Protein AF-A0A920J1N7-F1 (afdb_monomer)

Sequence (130 aa):
MFRYERPQAGRFRQFHQFGIECIGDSSHDNDFEVIKLAWNILNNLEINNTELNINSLGDKEDREVYVSKLIDFFSKYINDLPKVDKLRLERAPLRLLDSKEKITINISEDAPKTLDFISKDSKNHHEKIY

Secondary structure (DSSP, 8-state):
-B-----BTTB-SB---------S---HHHHHHHHHHHHHHHHHTT--S---------SHHHHHHHHHHHHHHHHTTTTTS-HHHHHHHHH-GGGGTT---HHHHHHHTTSPPGGGSS-HHHHHHHHTT-

Mean predicted aligned error: 4.03 Å

Solvent-accessible surface area (backbone atoms only — not comparable to full-atom values): 8134 Å² total; per-residue (Å²): 89,77,45,100,67,81,84,48,92,97,50,62,54,63,48,87,79,86,85,86,82,86,84,92,67,92,52,45,66,54,57,38,49,56,53,49,49,55,51,49,52,38,54,78,69,68,54,80,93,70,83,91,85,84,87,62,64,46,55,73,69,23,36,52,52,38,51,52,51,48,44,63,56,50,58,78,43,50,88,76,44,52,74,71,48,51,54,24,57,78,75,41,51,74,57,45,77,69,43,85,49,67,68,49,44,63,58,45,76,78,48,85,60,55,77,81,46,35,48,72,66,43,45,56,43,56,56,64,58,103

Radius of gyration: 17.98 Å; Cα contacts (8 Å, |Δi|>4): 99; chains: 1; bounding box: 37×41×40 Å

Foldseek 3Di:
DADPDDDDPPDDRDDDDDADDDPDDPALVVVLVRVVVVVVVCVVVVVPPDDDDDDDLADPVLVVQLLVQLLVQCVVVLVVDDPVQVVCSVPPSVCLCVDPDPSSVVSNVPGDGSLVRHDPVSNVSRVVSD

Structure (mmCIF, N/CA/C/O backbone):
data_AF-A0A920J1N7-F1
#
_entry.id   AF-A0A920J1N7-F1
#
loop_
_atom_site.group_PDB
_atom_site.id
_atom_site.type_symbol
_atom_site.label_atom_id
_atom_site.label_alt_id
_atom_site.label_comp_id
_atom_site.label_asym_id
_atom_site.label_entity_id
_atom_site.label_seq_id
_atom_site.pdbx_PDB_ins_code
_atom_site.Cartn_x
_atom_site.Cartn_y
_atom_site.Cartn_z
_atom_site.occupancy
_atom_site.B_iso_or_equiv
_atom_site.auth_seq_id
_atom_site.auth_comp_id
_atom_site.auth_asym_id
_atom_site.auth_atom_id
_atom_site.pdbx_PDB_model_num
ATOM 1 N N . MET A 1 1 ? 14.278 -17.069 1.476 1.00 91.12 1 MET A N 1
ATOM 2 C CA . MET A 1 1 ? 13.578 -16.301 2.527 1.00 91.12 1 MET A CA 1
ATOM 3 C C . MET A 1 1 ? 12.960 -17.253 3.538 1.00 91.12 1 MET A C 1
ATOM 5 O O . MET A 1 1 ? 12.436 -18.288 3.139 1.00 91.12 1 MET A O 1
ATOM 9 N N . PHE A 1 2 ? 13.023 -16.911 4.827 1.00 94.38 2 PHE A N 1
ATOM 10 C CA . PHE A 1 2 ? 12.431 -17.693 5.917 1.00 94.38 2 PHE A CA 1
ATOM 11 C C . PHE A 1 2 ? 11.423 -16.831 6.682 1.00 94.38 2 PHE A C 1
ATOM 13 O O . PHE A 1 2 ? 11.731 -15.691 7.025 1.00 94.38 2 PHE A O 1
ATOM 20 N N . ARG A 1 3 ? 10.216 -17.348 6.935 1.00 92.81 3 ARG A N 1
ATOM 21 C CA . ARG A 1 3 ? 9.159 -16.649 7.687 1.00 92.81 3 ARG A CA 1
ATOM 22 C C . ARG A 1 3 ? 8.500 -17.602 8.683 1.00 92.81 3 ARG A C 1
ATOM 24 O O . ARG A 1 3 ? 8.014 -18.666 8.303 1.00 92.81 3 ARG A O 1
ATOM 31 N N . TYR A 1 4 ? 8.451 -17.214 9.957 1.00 91.31 4 TYR A N 1
ATOM 32 C CA . TYR A 1 4 ? 7.754 -17.977 10.996 1.00 91.31 4 TYR A CA 1
ATOM 33 C C . TYR A 1 4 ? 6.268 -17.589 11.044 1.00 91.31 4 TYR A C 1
ATOM 35 O O . TYR A 1 4 ? 5.823 -16.836 11.906 1.00 91.31 4 TYR A O 1
ATOM 43 N N . GLU A 1 5 ? 5.500 -18.077 10.070 1.00 84.88 5 GLU A N 1
ATOM 44 C CA . GLU A 1 5 ? 4.061 -17.816 9.944 1.00 84.88 5 GLU A CA 1
ATOM 45 C C . GLU A 1 5 ? 3.228 -19.093 10.163 1.00 84.88 5 GLU A C 1
ATOM 47 O O . GLU A 1 5 ? 3.739 -20.221 10.126 1.00 84.88 5 GLU A O 1
ATOM 52 N N . ARG A 1 6 ? 1.922 -18.918 10.416 1.00 82.69 6 ARG A N 1
ATOM 53 C CA . ARG A 1 6 ? 0.973 -20.040 10.488 1.00 82.69 6 ARG A CA 1
ATOM 54 C C . ARG A 1 6 ? 0.899 -20.738 9.118 1.00 82.69 6 ARG A C 1
ATOM 56 O O . ARG A 1 6 ? 0.775 -20.032 8.116 1.00 82.69 6 ARG A O 1
ATOM 63 N N . PRO A 1 7 ? 0.943 -22.083 9.055 1.00 80.94 7 PRO A N 1
ATOM 64 C CA . PRO A 1 7 ? 0.795 -22.805 7.795 1.00 80.94 7 PRO A CA 1
ATOM 65 C C . PRO A 1 7 ? -0.557 -22.505 7.138 1.00 80.94 7 PRO A C 1
ATOM 67 O O . PRO A 1 7 ? -1.599 -22.609 7.780 1.00 80.94 7 PRO A O 1
ATOM 70 N N . GLN A 1 8 ? -0.531 -22.138 5.861 1.00 84.38 8 GLN A N 1
ATOM 71 C CA . GLN A 1 8 ? -1.707 -21.988 5.000 1.00 84.38 8 GLN A CA 1
ATOM 72 C C . GLN A 1 8 ? -1.285 -22.291 3.554 1.00 84.38 8 GLN A C 1
ATOM 74 O O . GLN A 1 8 ? -0.096 -22.218 3.235 1.00 84.38 8 GLN A O 1
ATOM 79 N N . ALA A 1 9 ? -2.234 -22.625 2.677 1.00 88.31 9 ALA A N 1
ATOM 80 C CA . ALA A 1 9 ? -1.939 -22.856 1.262 1.00 88.31 9 ALA A CA 1
ATOM 81 C C . ALA A 1 9 ? -1.192 -21.650 0.656 1.00 88.31 9 ALA A C 1
ATOM 83 O O . ALA A 1 9 ? -1.535 -20.498 0.928 1.00 88.31 9 ALA A O 1
ATOM 84 N N . GLY A 1 10 ? -0.123 -21.920 -0.098 1.00 86.06 10 GLY A N 1
ATOM 85 C CA . GLY A 1 10 ? 0.732 -20.888 -0.697 1.00 86.06 10 GLY A CA 1
ATOM 86 C C . GLY A 1 10 ? 1.674 -20.156 0.270 1.00 86.06 10 GLY A C 1
ATOM 87 O O . GLY A 1 10 ? 2.459 -19.324 -0.178 1.00 86.06 10 GLY A O 1
ATOM 88 N N . ARG A 1 11 ? 1.658 -20.455 1.580 1.00 89.69 11 ARG A N 1
ATOM 89 C CA . ARG A 1 11 ? 2.622 -19.904 2.549 1.00 89.69 11 ARG A CA 1
ATOM 90 C C . ARG A 1 11 ? 3.578 -20.959 3.078 1.00 89.69 11 ARG A C 1
ATOM 92 O O . ARG A 1 11 ? 3.231 -21.759 3.948 1.00 89.69 11 ARG A O 1
ATOM 99 N N . PHE A 1 12 ? 4.822 -20.873 2.630 1.00 90.38 12 PHE A N 1
ATOM 100 C CA . PHE A 1 12 ? 5.902 -21.724 3.107 1.00 90.38 12 PHE A CA 1
ATOM 101 C C . PHE A 1 12 ? 6.738 -21.018 4.179 1.00 90.38 12 PHE A C 1
ATOM 103 O O . PHE A 1 12 ? 6.981 -19.814 4.108 1.00 90.38 12 PHE A O 1
ATOM 110 N N . ARG A 1 13 ? 7.238 -21.786 5.155 1.00 93.88 13 ARG A N 1
ATOM 111 C CA . ARG A 1 13 ? 8.213 -21.284 6.143 1.00 93.88 13 ARG A CA 1
ATOM 112 C C . ARG A 1 13 ? 9.579 -20.992 5.522 1.00 93.88 13 ARG A C 1
ATOM 114 O O . ARG A 1 13 ? 10.317 -20.168 6.051 1.00 93.88 13 ARG A O 1
ATOM 121 N N . GLN A 1 14 ? 9.879 -21.635 4.396 1.00 94.50 14 GLN A N 1
ATOM 122 C CA . GLN A 1 14 ? 11.024 -21.374 3.534 1.00 94.50 14 GLN A CA 1
ATOM 123 C C . GLN A 1 14 ? 10.531 -21.272 2.091 1.00 94.50 14 GLN A C 1
ATOM 125 O O . GLN A 1 14 ? 9.846 -22.169 1.611 1.00 94.50 14 GLN A O 1
ATOM 130 N N . PHE A 1 15 ? 10.879 -20.190 1.405 1.00 94.25 15 PHE A N 1
ATOM 131 C CA . PHE A 1 15 ? 10.553 -19.970 -0.005 1.00 94.25 15 PHE A CA 1
ATOM 132 C C . PHE A 1 15 ? 11.654 -19.154 -0.682 1.00 94.25 15 PHE A C 1
ATOM 134 O O . PHE A 1 15 ? 12.497 -18.541 -0.016 1.00 94.25 15 PHE A O 1
ATOM 141 N N . HIS A 1 16 ? 11.644 -19.131 -2.009 1.00 95.56 16 HIS A N 1
ATOM 142 C CA . HIS A 1 16 ? 12.573 -18.348 -2.813 1.00 95.56 16 HIS A CA 1
ATOM 143 C C . HIS A 1 16 ? 11.873 -17.084 -3.297 1.00 95.56 16 HIS A C 1
ATOM 145 O O . HIS A 1 16 ? 10.714 -17.126 -3.699 1.00 95.56 16 HIS A O 1
ATOM 151 N N . GLN A 1 17 ? 12.574 -15.961 -3.207 1.00 94.75 17 GLN A N 1
ATOM 152 C CA . GLN A 1 17 ? 12.113 -14.685 -3.724 1.00 94.75 17 GLN A CA 1
ATOM 153 C C . GLN A 1 17 ? 13.232 -14.115 -4.582 1.00 94.75 17 GLN A C 1
ATOM 155 O O . GLN A 1 17 ? 14.399 -14.175 -4.194 1.00 94.75 17 GLN A O 1
ATOM 160 N N . PHE A 1 18 ? 12.846 -13.588 -5.732 1.00 94.25 18 PHE A N 1
ATOM 161 C CA . PHE A 1 18 ? 13.673 -12.756 -6.586 1.00 94.25 18 PHE A CA 1
ATOM 162 C C . PHE A 1 18 ? 13.160 -11.318 -6.467 1.00 94.25 18 PHE A C 1
ATOM 164 O O . PHE A 1 18 ? 11.958 -11.109 -6.290 1.00 94.25 18 PHE A O 1
ATOM 171 N N . GLY A 1 19 ? 14.062 -10.345 -6.510 1.00 94.88 19 GLY A N 1
ATOM 172 C CA . GLY A 1 19 ? 13.730 -8.932 -6.382 1.00 94.88 19 GLY A CA 1
ATOM 173 C C .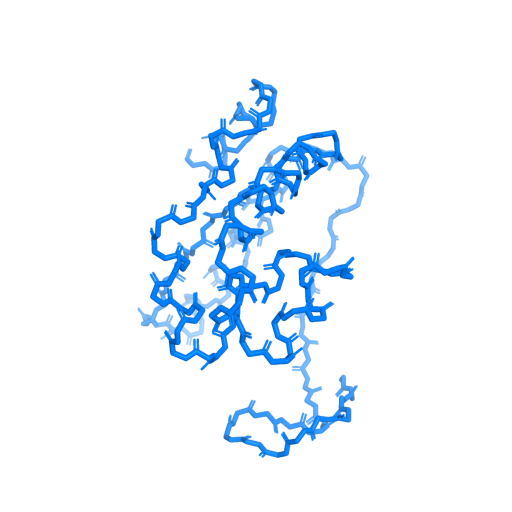 GLY A 1 19 ? 14.819 -8.069 -6.999 1.00 94.88 19 GLY A C 1
ATOM 174 O O . GLY A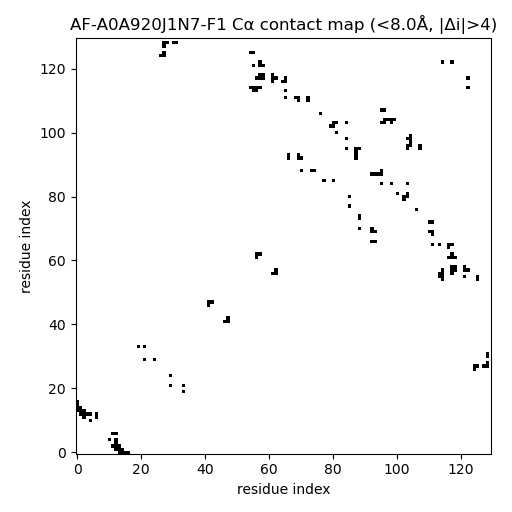 1 19 ? 15.956 -8.518 -7.154 1.00 94.88 19 GLY A O 1
ATOM 175 N N . ILE A 1 20 ? 14.440 -6.847 -7.351 1.00 95.00 20 ILE A N 1
ATOM 176 C CA . ILE A 1 20 ? 15.332 -5.805 -7.850 1.00 95.00 20 ILE A CA 1
ATOM 177 C C . ILE A 1 20 ? 15.167 -4.565 -6.977 1.00 95.00 20 ILE A C 1
ATOM 179 O O . ILE A 1 20 ? 14.099 -4.352 -6.411 1.00 95.00 20 ILE A O 1
ATOM 183 N N . GLU A 1 21 ? 16.219 -3.763 -6.883 1.00 95.56 21 GLU A N 1
ATOM 184 C CA . GLU A 1 21 ? 16.225 -2.500 -6.148 1.00 95.56 21 GLU A CA 1
ATOM 185 C C . GLU A 1 21 ? 16.833 -1.435 -7.065 1.00 95.56 21 GLU A C 1
ATOM 187 O O . GLU A 1 21 ? 17.937 -1.630 -7.581 1.00 95.56 21 GLU A O 1
ATOM 192 N N . CYS A 1 22 ? 16.123 -0.325 -7.270 1.00 94.81 22 CYS A N 1
ATOM 193 C CA . CYS A 1 22 ? 16.655 0.864 -7.931 1.00 94.81 22 CYS A CA 1
ATOM 194 C C . CYS A 1 22 ? 16.913 1.924 -6.855 1.00 94.81 22 CYS A C 1
ATOM 196 O O . CYS A 1 22 ? 15.987 2.364 -6.179 1.00 94.81 22 CYS A O 1
ATOM 198 N N . ILE A 1 23 ? 18.181 2.281 -6.635 1.00 95.19 23 ILE A N 1
ATOM 199 C CA . ILE A 1 23 ? 18.601 3.159 -5.535 1.00 95.19 23 ILE A CA 1
ATOM 200 C C . ILE A 1 23 ? 19.338 4.366 -6.112 1.00 95.19 23 ILE A C 1
ATOM 202 O O . ILE A 1 23 ? 20.313 4.201 -6.842 1.00 95.19 23 ILE A O 1
ATOM 206 N N . GLY A 1 24 ? 18.928 5.570 -5.707 1.00 92.81 24 GLY A N 1
ATOM 207 C CA . GLY A 1 24 ? 19.671 6.814 -5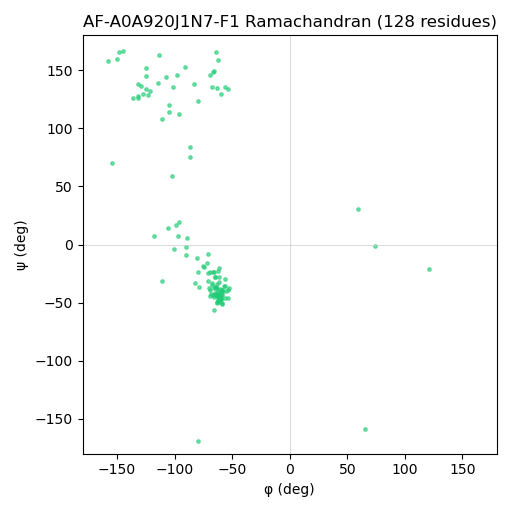.941 1.00 92.81 24 GLY A CA 1
ATOM 208 C C . GLY A 1 24 ? 18.922 7.879 -6.738 1.00 92.81 24 GLY A C 1
ATOM 209 O O . GLY A 1 24 ? 19.258 9.052 -6.603 1.00 92.81 24 GLY A O 1
ATOM 210 N N . ASP A 1 25 ? 17.895 7.506 -7.499 1.00 91.62 25 ASP A N 1
ATOM 211 C CA . ASP A 1 25 ? 17.056 8.439 -8.254 1.00 91.62 25 ASP A CA 1
ATOM 212 C C . ASP A 1 25 ? 15.573 8.207 -7.935 1.00 91.62 25 ASP A C 1
ATOM 214 O O . ASP A 1 25 ? 15.083 7.079 -7.968 1.00 91.62 25 ASP A O 1
ATOM 218 N N . SER A 1 26 ? 14.875 9.291 -7.601 1.00 90.94 26 SER A N 1
ATOM 219 C CA . SER A 1 26 ? 13.467 9.309 -7.201 1.00 90.94 26 SER A CA 1
ATOM 220 C C . SER A 1 26 ? 12.525 9.641 -8.361 1.00 90.94 26 SER A C 1
ATOM 222 O O . SER A 1 26 ? 11.419 10.121 -8.124 1.00 90.94 26 SER A O 1
ATOM 224 N N . SER A 1 27 ? 12.969 9.490 -9.610 1.00 93.88 27 SER A N 1
ATOM 225 C CA . SER A 1 27 ? 12.135 9.713 -10.789 1.00 93.88 27 SER A CA 1
ATOM 226 C C . SER A 1 27 ? 11.041 8.647 -10.931 1.00 93.88 27 SER A C 1
ATOM 228 O O . SER A 1 27 ? 11.244 7.471 -10.630 1.00 93.88 27 SER A O 1
ATOM 230 N N . HIS A 1 28 ? 9.879 9.054 -11.451 1.00 94.19 28 HIS A N 1
ATOM 231 C CA . HIS A 1 28 ? 8.780 8.135 -11.781 1.00 94.19 28 HIS A CA 1
ATOM 232 C C . HIS A 1 28 ? 9.176 7.109 -12.857 1.00 94.19 28 HIS A C 1
ATOM 234 O O . HIS A 1 28 ? 8.567 6.045 -12.952 1.00 94.19 28 HIS A O 1
ATOM 240 N N . ASP A 1 29 ? 10.196 7.415 -13.667 1.00 95.12 29 ASP A N 1
ATOM 241 C CA . ASP A 1 29 ? 10.706 6.524 -14.709 1.00 95.12 29 ASP A CA 1
ATOM 242 C C . ASP A 1 29 ? 11.292 5.241 -14.103 1.00 95.12 29 ASP A C 1
ATOM 244 O O . ASP A 1 29 ? 11.079 4.157 -14.646 1.00 95.12 29 ASP A O 1
ATOM 248 N N . ASN A 1 30 ? 11.941 5.340 -12.936 1.00 95.44 30 ASN A N 1
ATOM 249 C CA . ASN A 1 30 ? 12.454 4.175 -12.216 1.00 95.44 30 ASN A CA 1
ATOM 250 C C . ASN A 1 30 ? 11.324 3.294 -11.672 1.00 95.44 30 ASN A C 1
ATOM 252 O O . ASN A 1 30 ? 11.394 2.071 -11.794 1.00 95.44 30 ASN A O 1
ATOM 256 N N . ASP A 1 31 ? 10.266 3.891 -11.110 1.00 95.44 31 ASP A N 1
ATOM 257 C CA . ASP A 1 31 ? 9.086 3.137 -10.663 1.00 95.44 31 ASP A CA 1
ATOM 258 C C . ASP A 1 31 ? 8.451 2.382 -11.840 1.00 95.44 31 ASP A C 1
ATOM 260 O O . ASP A 1 31 ? 8.179 1.180 -11.752 1.00 95.44 31 ASP A O 1
ATOM 264 N N . PHE A 1 32 ? 8.277 3.070 -12.974 1.00 95.44 32 PHE A N 1
ATOM 265 C CA . PHE A 1 32 ? 7.757 2.476 -14.201 1.00 95.44 32 PHE A CA 1
ATOM 266 C C . PHE A 1 32 ? 8.647 1.339 -14.716 1.00 95.44 32 PHE A C 1
ATOM 268 O O . PHE A 1 32 ? 8.135 0.279 -15.079 1.00 95.44 32 PHE A O 1
ATOM 275 N N . GLU A 1 33 ? 9.971 1.509 -14.732 1.00 95.31 33 GLU A N 1
ATOM 276 C CA . GLU A 1 33 ? 10.904 0.476 -15.189 1.00 95.31 33 GLU A CA 1
ATOM 277 C C . GLU A 1 33 ? 10.846 -0.780 -14.311 1.00 95.31 33 GLU A C 1
ATOM 279 O O . GLU A 1 33 ? 10.763 -1.894 -14.837 1.00 95.31 33 GLU A O 1
ATOM 284 N N . VAL A 1 34 ? 10.814 -0.618 -12.984 1.00 96.38 34 VAL A N 1
ATOM 285 C CA . VAL A 1 34 ? 10.700 -1.732 -12.028 1.00 96.38 34 VAL A CA 1
ATOM 286 C C . VAL A 1 34 ? 9.396 -2.504 -12.250 1.00 96.38 34 VAL A C 1
ATOM 288 O O . VAL A 1 34 ? 9.407 -3.738 -12.347 1.00 96.38 34 VAL A O 1
ATOM 291 N N . ILE A 1 35 ? 8.274 -1.789 -12.383 1.00 96.06 35 ILE A N 1
ATOM 292 C CA . ILE A 1 35 ? 6.954 -2.377 -12.653 1.00 96.06 35 ILE A CA 1
ATOM 293 C C . ILE A 1 35 ? 6.959 -3.105 -14.002 1.00 96.06 35 ILE A C 1
ATOM 295 O O . ILE A 1 35 ? 6.533 -4.260 -14.095 1.00 96.06 35 ILE A O 1
ATOM 299 N N . LYS A 1 36 ? 7.484 -2.461 -15.049 1.00 95.56 36 LYS A N 1
ATOM 300 C CA . LYS A 1 36 ? 7.555 -3.015 -16.404 1.00 95.56 36 LYS A CA 1
ATOM 301 C C . LYS A 1 36 ? 8.436 -4.256 -16.467 1.00 95.56 36 LYS A C 1
ATOM 303 O O . LYS A 1 36 ? 8.089 -5.204 -17.170 1.00 95.56 36 LYS A O 1
ATOM 308 N N . LEU A 1 37 ? 9.547 -4.292 -15.733 1.00 96.62 37 LEU A N 1
ATOM 309 C CA . LEU A 1 37 ? 10.390 -5.480 -15.650 1.00 96.62 37 LEU A CA 1
ATOM 310 C C . LEU A 1 37 ? 9.621 -6.651 -15.033 1.00 96.62 37 LEU A C 1
ATOM 312 O O . LEU A 1 37 ? 9.620 -7.741 -15.605 1.00 96.62 37 LEU A O 1
ATOM 316 N N . ALA A 1 38 ? 8.938 -6.429 -13.905 1.00 95.62 38 ALA A N 1
ATOM 317 C CA . ALA A 1 38 ? 8.124 -7.459 -13.266 1.00 95.62 38 ALA A CA 1
ATOM 318 C C . ALA A 1 38 ? 7.015 -7.967 -14.206 1.00 95.62 38 ALA A C 1
ATOM 320 O O . ALA A 1 38 ? 6.852 -9.178 -14.364 1.00 95.62 38 ALA A O 1
ATOM 321 N N . TRP A 1 39 ? 6.317 -7.055 -14.889 1.00 95.62 39 TRP A N 1
ATOM 322 C CA . TRP A 1 39 ? 5.289 -7.387 -15.880 1.00 95.62 39 TRP A CA 1
ATOM 323 C C . TRP A 1 39 ? 5.846 -8.225 -17.038 1.00 95.62 39 TRP A C 1
ATOM 325 O O . TRP A 1 39 ? 5.293 -9.266 -17.388 1.00 95.62 39 TRP A O 1
ATOM 335 N N . ASN A 1 40 ? 6.992 -7.825 -17.595 1.00 95.81 40 ASN A N 1
ATOM 336 C CA . ASN A 1 40 ? 7.646 -8.549 -18.683 1.00 95.81 40 ASN A CA 1
ATOM 337 C C . ASN A 1 40 ? 8.109 -9.946 -18.263 1.00 95.81 40 ASN A C 1
ATOM 339 O O . ASN A 1 40 ? 8.004 -10.877 -19.055 1.00 95.81 40 ASN A O 1
ATOM 343 N N . ILE A 1 41 ? 8.597 -10.118 -17.031 1.00 96.19 41 ILE A N 1
ATOM 344 C CA . ILE A 1 41 ? 8.958 -11.441 -16.507 1.00 96.19 41 ILE A CA 1
ATOM 345 C C . ILE A 1 41 ? 7.726 -12.353 -16.473 1.00 96.19 41 ILE A C 1
ATOM 347 O O . ILE A 1 41 ? 7.811 -13.488 -16.936 1.00 96.19 41 ILE A O 1
ATOM 351 N N . LEU A 1 42 ? 6.585 -11.868 -15.972 1.00 96.25 42 LEU A N 1
ATOM 352 C CA . LEU A 1 42 ? 5.347 -12.654 -15.927 1.00 96.25 42 LEU A CA 1
ATOM 353 C C . LEU A 1 42 ? 4.858 -13.030 -17.333 1.00 96.25 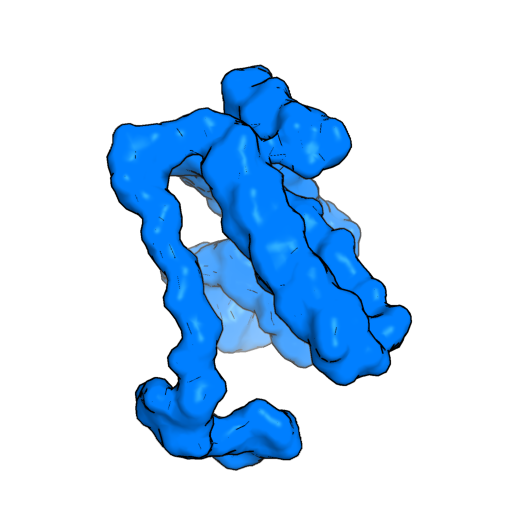42 LEU A C 1
ATOM 355 O O . LEU A 1 42 ? 4.521 -14.192 -17.560 1.00 96.25 42 LEU A O 1
ATOM 359 N N . ASN A 1 43 ? 4.900 -12.090 -18.281 1.00 94.88 43 ASN A N 1
ATOM 360 C CA . ASN A 1 43 ? 4.520 -12.343 -19.675 1.00 94.88 43 ASN A CA 1
ATOM 361 C C . ASN A 1 43 ? 5.452 -13.348 -20.361 1.00 94.88 43 ASN A C 1
ATOM 363 O O . ASN A 1 43 ? 4.983 -14.249 -21.048 1.00 94.88 43 ASN A O 1
ATOM 367 N N . ASN A 1 44 ? 6.766 -13.234 -20.149 1.00 96.88 44 ASN A N 1
ATOM 368 C CA . ASN A 1 44 ? 7.749 -14.162 -20.715 1.00 96.88 44 ASN A CA 1
ATOM 369 C C . ASN A 1 44 ? 7.623 -15.580 -20.135 1.00 96.88 44 ASN A C 1
ATOM 371 O O . ASN A 1 44 ? 8.047 -16.540 -20.771 1.00 96.88 44 ASN A O 1
ATOM 375 N N . LEU A 1 45 ? 7.057 -15.711 -18.933 1.00 97.12 45 LEU A N 1
ATOM 376 C CA . LEU A 1 45 ? 6.700 -16.990 -18.315 1.00 97.12 45 LEU A CA 1
ATOM 377 C C . LEU A 1 45 ? 5.278 -17.455 -18.684 1.00 97.12 45 LEU A C 1
ATOM 379 O O . LEU A 1 45 ? 4.810 -18.446 -18.128 1.00 97.12 45 LEU A O 1
ATOM 383 N N . GLU A 1 46 ? 4.596 -16.744 -19.588 1.00 97.38 46 GLU A N 1
ATOM 384 C CA . GLU A 1 46 ? 3.236 -17.029 -20.067 1.00 97.38 46 GLU A CA 1
ATOM 385 C C . GLU A 1 46 ? 2.167 -17.034 -18.953 1.00 97.38 46 GLU A C 1
ATOM 387 O O . GLU A 1 46 ? 1.145 -17.724 -19.024 1.00 97.38 46 GLU A O 1
ATOM 392 N N . ILE A 1 47 ? 2.375 -16.234 -17.901 1.00 96.38 47 ILE A N 1
ATOM 393 C CA . ILE A 1 47 ? 1.437 -16.093 -16.780 1.00 96.38 47 ILE A CA 1
ATOM 394 C C . ILE A 1 47 ? 0.397 -15.012 -17.118 1.00 96.38 47 ILE A C 1
ATOM 396 O O . ILE A 1 47 ? 0.505 -13.855 -16.717 1.00 96.38 47 ILE A O 1
ATOM 400 N N . ASN A 1 48 ? -0.644 -15.419 -17.845 1.00 88.38 48 ASN A N 1
ATOM 401 C CA . ASN A 1 48 ? -1.573 -14.495 -18.512 1.00 88.38 48 ASN A CA 1
ATOM 402 C C . ASN A 1 48 ? -2.792 -14.053 -17.676 1.00 88.38 48 ASN A C 1
ATOM 404 O O . ASN A 1 48 ? -3.535 -13.176 -18.103 1.00 88.38 48 ASN A O 1
ATOM 408 N N . ASN A 1 49 ? -3.034 -14.652 -16.505 1.00 93.62 49 ASN A N 1
ATOM 409 C CA . ASN A 1 49 ? -4.162 -14.294 -15.632 1.00 93.62 49 ASN A CA 1
ATOM 410 C C . ASN A 1 49 ? -3.691 -13.422 -14.461 1.00 93.62 49 ASN A C 1
ATOM 412 O O . ASN A 1 49 ? -3.770 -13.826 -13.298 1.00 93.62 49 ASN A O 1
ATOM 416 N N . THR A 1 50 ? -3.105 -12.273 -14.788 1.00 93.94 50 THR A N 1
ATOM 417 C CA . THR A 1 50 ? -2.507 -11.341 -13.828 1.00 93.94 50 THR A CA 1
ATOM 418 C C . THR A 1 50 ? -3.111 -9.951 -13.984 1.00 93.94 50 THR A C 1
ATOM 420 O O . THR A 1 50 ? -3.463 -9.524 -15.080 1.00 93.94 50 THR A O 1
ATOM 423 N N . GLU A 1 51 ? -3.246 -9.248 -12.863 1.00 95.44 51 GLU A N 1
ATOM 424 C CA . GLU A 1 51 ? -3.752 -7.879 -12.802 1.00 95.44 51 GLU A CA 1
ATOM 425 C C . GLU A 1 51 ? -2.725 -7.006 -12.079 1.00 95.44 51 GLU A C 1
ATOM 427 O O . GLU A 1 51 ? -2.199 -7.387 -11.028 1.00 95.44 51 GLU A O 1
ATOM 432 N N . LEU A 1 52 ? -2.436 -5.836 -12.650 1.00 93.69 52 LEU A N 1
ATOM 433 C CA . LEU A 1 52 ? -1.549 -4.844 -12.057 1.00 93.69 52 LEU A CA 1
ATOM 434 C C . LEU A 1 52 ? -2.379 -3.800 -11.307 1.00 93.69 52 LEU A C 1
ATOM 436 O O . LEU A 1 52 ? -3.083 -2.998 -11.913 1.00 93.69 52 LEU A O 1
ATOM 440 N N . ASN A 1 53 ? -2.250 -3.797 -9.983 1.00 94.38 53 ASN A N 1
ATOM 441 C CA . ASN A 1 53 ? -2.875 -2.815 -9.105 1.00 94.38 53 ASN A CA 1
ATOM 442 C C . ASN A 1 53 ? -1.812 -1.826 -8.611 1.00 94.38 53 ASN A C 1
ATOM 444 O O . ASN A 1 53 ? -0.849 -2.237 -7.961 1.00 94.38 53 ASN A O 1
ATOM 448 N N . ILE A 1 54 ? -1.987 -0.536 -8.904 1.00 94.12 54 ILE A N 1
ATOM 449 C CA . ILE A 1 54 ? -1.053 0.536 -8.526 1.00 94.12 54 ILE A CA 1
ATOM 450 C C . ILE A 1 54 ? -1.744 1.474 -7.532 1.00 94.12 54 ILE A C 1
ATOM 452 O O . ILE A 1 54 ? -2.917 1.805 -7.689 1.00 94.12 54 ILE A O 1
ATOM 456 N N . ASN A 1 55 ? -1.016 1.903 -6.503 1.00 94.56 55 ASN A N 1
ATOM 457 C CA . ASN A 1 55 ? -1.463 2.883 -5.515 1.00 94.56 55 ASN A CA 1
ATOM 458 C C . ASN A 1 55 ? -0.275 3.763 -5.087 1.00 94.56 55 ASN A C 1
ATOM 460 O O . ASN A 1 55 ? 0.876 3.412 -5.345 1.00 94.56 55 ASN A O 1
ATOM 464 N N . SER A 1 56 ? -0.543 4.874 -4.403 1.00 95.12 56 SER A N 1
ATOM 465 C CA . SER A 1 56 ? 0.477 5.737 -3.806 1.00 95.12 56 SER A CA 1
ATOM 466 C C . SER A 1 56 ? 0.124 6.075 -2.360 1.00 95.12 56 SER A C 1
ATOM 468 O O . SER A 1 56 ? -1.030 6.363 -2.047 1.00 95.12 56 SER A O 1
ATOM 470 N N . LEU A 1 57 ? 1.130 6.050 -1.479 1.00 95.12 57 LEU A N 1
ATOM 471 C CA . LEU A 1 57 ? 1.040 6.591 -0.117 1.00 95.12 57 LEU A CA 1
ATOM 472 C C . LEU A 1 57 ? 1.459 8.068 -0.038 1.00 95.12 57 LEU A C 1
ATOM 474 O O . LEU A 1 57 ? 1.383 8.643 1.045 1.00 95.12 57 LEU A O 1
ATOM 478 N N . GLY A 1 58 ? 1.883 8.654 -1.161 1.00 95.12 58 GLY A N 1
ATOM 479 C CA . GLY A 1 58 ? 2.539 9.955 -1.196 1.00 95.12 58 GLY A CA 1
ATOM 480 C C . GLY A 1 58 ? 3.898 9.938 -0.501 1.00 95.12 58 GLY A C 1
ATOM 481 O O . GLY A 1 58 ? 4.522 8.884 -0.329 1.00 95.12 58 GLY A O 1
ATOM 482 N N . ASP A 1 59 ? 4.347 11.123 -0.109 1.00 95.81 59 ASP A N 1
ATOM 483 C CA . ASP A 1 59 ? 5.529 11.301 0.722 1.00 95.81 59 ASP A CA 1
ATOM 484 C C . ASP A 1 59 ? 5.223 11.046 2.213 1.00 95.81 59 ASP A C 1
ATOM 486 O O . ASP A 1 59 ? 4.199 10.470 2.603 1.00 95.81 59 ASP A O 1
ATOM 490 N N . LYS A 1 60 ? 6.171 11.401 3.082 1.00 96.38 60 LYS A N 1
ATOM 491 C CA . LYS A 1 60 ? 6.036 11.165 4.517 1.00 96.38 60 LYS A CA 1
ATOM 492 C C . LYS A 1 60 ? 4.910 12.018 5.108 1.00 96.38 60 LYS A C 1
ATOM 494 O O . LYS A 1 60 ? 4.126 11.507 5.909 1.00 96.38 60 LYS A O 1
ATOM 499 N N . GLU A 1 61 ? 4.839 13.281 4.721 1.00 97.12 61 GLU A N 1
ATOM 500 C CA . GLU A 1 61 ? 3.865 14.258 5.187 1.00 97.12 61 GLU A CA 1
ATOM 501 C C . GLU A 1 61 ? 2.448 13.875 4.731 1.00 97.12 61 GLU A C 1
ATOM 503 O O . GLU A 1 61 ? 1.521 13.825 5.544 1.00 97.12 61 GLU A O 1
ATOM 508 N N . ASP A 1 62 ? 2.294 13.495 3.465 1.00 97.31 62 ASP A N 1
ATOM 509 C CA . ASP A 1 62 ? 1.057 12.973 2.886 1.00 97.31 62 ASP A CA 1
ATOM 510 C C . ASP A 1 62 ? 0.555 11.744 3.647 1.00 97.31 62 ASP A C 1
ATOM 512 O O . ASP A 1 62 ? -0.622 11.637 4.017 1.00 97.31 62 ASP A O 1
ATOM 516 N N . ARG A 1 63 ? 1.469 10.814 3.942 1.00 96.56 63 ARG A N 1
ATOM 517 C CA . ARG A 1 63 ? 1.152 9.611 4.706 1.00 96.56 63 ARG A CA 1
ATOM 518 C C . ARG A 1 63 ? 0.679 9.946 6.117 1.00 96.56 63 ARG A C 1
ATOM 520 O O . ARG A 1 63 ? -0.245 9.295 6.604 1.00 96.56 63 ARG A O 1
ATOM 527 N N . GLU A 1 64 ? 1.292 10.917 6.789 1.00 96.75 64 GLU A N 1
ATOM 528 C CA . GLU A 1 64 ? 0.873 11.359 8.126 1.00 96.75 64 GLU A CA 1
ATOM 529 C C . GLU A 1 64 ? -0.540 11.957 8.098 1.00 96.75 64 GLU A C 1
ATOM 531 O O . GLU A 1 64 ? -1.386 11.580 8.920 1.00 96.75 64 GLU A O 1
ATOM 536 N N . VAL A 1 65 ? -0.835 12.801 7.103 1.00 97.25 65 VAL A N 1
ATOM 537 C CA . VAL A 1 65 ? -2.181 13.350 6.879 1.00 97.25 65 VAL A CA 1
ATOM 538 C C . VAL A 1 65 ? -3.185 12.223 6.655 1.00 97.25 65 VAL A C 1
ATOM 540 O O . VAL A 1 65 ? -4.217 12.170 7.330 1.00 97.25 65 VAL A O 1
ATOM 543 N N . TYR A 1 66 ? -2.881 11.288 5.755 1.00 97.69 66 TYR A N 1
ATOM 544 C CA . TYR A 1 66 ? -3.775 10.178 5.445 1.00 97.69 66 TYR A CA 1
ATOM 545 C C . TYR A 1 66 ? -4.031 9.274 6.657 1.00 97.69 66 TYR A C 1
ATOM 547 O O . TYR A 1 66 ? -5.175 8.915 6.945 1.00 97.69 66 TYR A O 1
ATOM 555 N N . VAL A 1 67 ? -2.983 8.945 7.416 1.00 97.38 67 VAL A N 1
ATOM 556 C CA . VAL A 1 67 ? -3.102 8.144 8.638 1.00 97.38 67 VAL A CA 1
ATOM 557 C C . VAL A 1 67 ? -3.986 8.844 9.668 1.00 97.38 67 VAL A C 1
ATOM 559 O O . VAL A 1 67 ? -4.842 8.184 10.256 1.00 97.38 67 VAL A O 1
ATOM 562 N N . SER A 1 68 ? -3.853 10.162 9.848 1.00 97.62 68 SER A N 1
ATOM 563 C CA . SER A 1 68 ? -4.753 10.921 10.725 1.00 97.62 68 SER A CA 1
ATOM 564 C C . SER A 1 68 ? -6.211 10.795 10.280 1.00 97.62 68 SER A C 1
ATOM 566 O O . SER A 1 68 ? -7.083 10.562 11.114 1.00 97.62 68 SER A O 1
ATOM 568 N N . LYS A 1 69 ? -6.491 10.883 8.973 1.00 97.75 69 LYS A N 1
ATOM 569 C CA . LYS A 1 69 ? -7.857 10.734 8.442 1.00 97.75 69 LYS A CA 1
ATOM 570 C C . LYS A 1 69 ? -8.419 9.333 8.629 1.00 97.75 69 LYS A C 1
ATOM 572 O O . LYS A 1 69 ? -9.600 9.195 8.945 1.00 97.75 69 LYS A O 1
ATOM 577 N N . LEU A 1 70 ? -7.589 8.302 8.487 1.00 97.19 70 LEU A N 1
ATOM 578 C CA . LEU A 1 70 ? -7.987 6.932 8.802 1.00 97.19 70 LEU A CA 1
ATOM 579 C C . LEU A 1 70 ? -8.296 6.761 10.289 1.00 97.19 70 LEU A C 1
ATOM 581 O O . LEU A 1 70 ? -9.300 6.137 10.625 1.00 97.19 70 LEU A O 1
ATOM 585 N N . ILE A 1 71 ? -7.472 7.326 11.175 1.00 98.06 71 ILE A N 1
ATOM 586 C CA . ILE A 1 71 ? -7.726 7.272 12.618 1.00 98.06 71 ILE A CA 1
ATOM 587 C C . ILE A 1 71 ? -9.059 7.949 12.941 1.00 98.06 71 ILE A C 1
ATOM 589 O O . ILE A 1 71 ? -9.897 7.337 13.605 1.00 98.06 71 ILE A O 1
ATOM 593 N N . ASP A 1 72 ? -9.292 9.159 12.431 1.00 98.12 72 ASP A N 1
ATOM 594 C CA . ASP A 1 72 ? -10.544 9.899 12.635 1.00 98.12 72 ASP A CA 1
ATOM 595 C C . ASP A 1 72 ? -11.762 9.114 12.125 1.00 98.12 72 ASP A C 1
ATOM 597 O O . ASP A 1 72 ? -12.821 9.107 12.758 1.00 98.12 72 ASP A O 1
ATOM 601 N N . PHE A 1 73 ? -11.622 8.438 10.982 1.00 98.31 73 PHE A N 1
ATOM 602 C CA . PHE A 1 73 ? -12.671 7.610 10.397 1.00 98.31 73 PHE A CA 1
ATOM 603 C C . PHE A 1 73 ? -12.993 6.393 11.276 1.00 98.31 73 PHE A C 1
ATOM 605 O O . PHE A 1 73 ? -14.130 6.244 11.726 1.00 98.31 73 PHE A O 1
ATOM 612 N N . PHE A 1 74 ? -11.998 5.559 11.586 1.00 98.06 74 PHE A N 1
ATOM 613 C CA . PHE A 1 74 ? -12.199 4.320 12.344 1.00 98.06 74 PHE A CA 1
ATOM 614 C C . PHE A 1 74 ? -12.529 4.552 13.822 1.00 98.06 74 PHE A C 1
ATOM 616 O O . PHE A 1 74 ? -13.200 3.719 14.433 1.00 98.06 74 PHE A O 1
ATOM 623 N N . SER A 1 75 ? -12.133 5.692 14.396 1.00 97.56 75 SER A N 1
ATOM 624 C CA . SER A 1 75 ? -12.477 6.049 15.780 1.00 97.56 75 SER A CA 1
ATOM 625 C C . SER A 1 75 ? -13.989 6.167 15.998 1.00 97.56 75 SER A C 1
ATOM 627 O O . SER A 1 75 ? -14.470 5.877 17.091 1.00 97.56 75 SER A O 1
ATOM 629 N N . LYS A 1 76 ? -14.761 6.507 14.956 1.00 97.69 76 LYS A N 1
ATOM 630 C CA . LYS A 1 76 ? -16.236 6.542 15.007 1.00 97.69 76 LYS A CA 1
ATOM 631 C C . LYS A 1 76 ? -16.850 5.157 15.225 1.00 97.69 76 LYS A C 1
ATOM 633 O O . LYS A 1 76 ? -17.914 5.054 15.823 1.00 97.69 76 LYS A O 1
ATOM 638 N N . TYR A 1 77 ? -16.153 4.111 14.786 1.00 97.12 77 TYR A N 1
ATOM 639 C CA . TYR A 1 77 ? -16.579 2.713 14.856 1.00 97.12 77 TYR A CA 1
ATOM 640 C C . TYR A 1 77 ? -15.822 1.928 15.930 1.00 97.12 77 TYR A C 1
ATOM 642 O O . TYR A 1 77 ? -15.850 0.699 15.943 1.00 97.12 77 TYR A O 1
ATOM 650 N N . ILE A 1 78 ? -15.123 2.613 16.846 1.00 96.25 78 ILE A N 1
ATOM 651 C CA . ILE A 1 78 ? -14.232 1.964 17.814 1.00 96.25 78 ILE A CA 1
ATOM 652 C C . ILE A 1 78 ? -14.929 0.846 18.587 1.00 96.25 78 ILE A C 1
ATOM 654 O O . ILE A 1 78 ? -14.321 -0.187 18.836 1.00 96.25 78 ILE A O 1
ATOM 658 N N . ASN A 1 79 ? -16.204 1.004 18.941 1.00 97.00 79 ASN A N 1
ATOM 659 C CA . ASN A 1 79 ? -16.932 0.000 19.712 1.00 97.00 79 ASN A CA 1
ATOM 660 C C . ASN A 1 79 ? -17.232 -1.266 18.900 1.00 97.00 79 ASN A C 1
ATOM 662 O O . ASN A 1 79 ? -17.176 -2.358 19.469 1.00 97.00 79 ASN A O 1
ATOM 666 N N . ASP A 1 80 ? -17.428 -1.120 17.591 1.00 96.31 80 ASP A N 1
ATOM 667 C CA . ASP A 1 80 ? -17.733 -2.197 16.646 1.00 96.31 80 ASP A CA 1
ATOM 668 C C . ASP A 1 80 ? -16.480 -2.984 16.236 1.00 96.31 80 ASP A C 1
ATOM 670 O O . ASP A 1 80 ? -16.561 -4.155 15.859 1.00 96.31 80 ASP A O 1
ATOM 674 N N . LEU A 1 81 ? -15.296 -2.369 16.346 1.00 97.38 81 LEU A N 1
ATOM 675 C CA . LEU A 1 81 ? -14.043 -3.006 15.953 1.00 97.38 81 LEU A CA 1
ATOM 676 C C . LEU A 1 81 ? -13.677 -4.197 16.868 1.00 97.38 81 LEU A C 1
ATOM 678 O O . LEU A 1 81 ? -13.691 -4.088 18.106 1.00 97.38 81 LEU A O 1
ATOM 682 N N . PRO A 1 82 ? -13.240 -5.332 16.291 1.00 97.19 82 PRO A N 1
ATOM 683 C CA . PRO A 1 82 ? -12.671 -6.442 17.045 1.00 97.19 82 PRO A CA 1
ATOM 684 C C . PRO A 1 82 ? -11.390 -6.040 17.774 1.00 97.19 82 PRO A C 1
ATOM 686 O O . PRO A 1 82 ? -10.687 -5.104 17.392 1.00 97.19 82 PRO A O 1
ATOM 689 N N . LYS A 1 83 ? -11.020 -6.796 18.813 1.00 96.94 83 LYS A N 1
ATOM 690 C CA . LYS A 1 83 ? -9.842 -6.496 19.649 1.00 96.94 83 LYS A CA 1
ATOM 691 C C . LYS A 1 83 ? -8.547 -6.336 18.839 1.00 96.94 83 LYS A C 1
ATOM 693 O O . LYS A 1 83 ? -7.732 -5.478 19.162 1.00 96.94 83 LYS A O 1
ATOM 698 N N . VAL A 1 84 ? -8.348 -7.159 17.807 1.00 96.00 84 VAL A N 1
ATOM 699 C CA . VAL A 1 84 ? -7.156 -7.085 16.944 1.00 96.00 84 VAL A CA 1
ATOM 700 C C . VAL A 1 84 ? -7.101 -5.778 16.152 1.00 96.00 84 VAL A C 1
ATOM 702 O O . VAL A 1 84 ? -6.026 -5.204 15.993 1.00 96.00 84 VAL A O 1
ATOM 705 N N . ASP A 1 85 ? -8.254 -5.280 15.722 1.00 97.62 85 ASP A N 1
ATOM 706 C CA . ASP A 1 85 ? -8.368 -4.074 14.911 1.00 97.62 85 ASP A CA 1
ATOM 707 C C . ASP A 1 85 ? -8.327 -2.809 15.769 1.00 97.62 85 ASP A C 1
ATOM 709 O O . ASP A 1 85 ? -7.658 -1.853 15.394 1.00 97.62 85 ASP A O 1
ATOM 713 N N . LYS A 1 86 ? -8.863 -2.849 16.995 1.00 97.75 86 LYS A N 1
ATOM 714 C CA . LYS A 1 86 ? -8.614 -1.814 18.018 1.00 97.75 86 LYS A CA 1
ATOM 715 C C . LYS A 1 86 ? -7.114 -1.591 18.246 1.00 97.75 86 LYS A C 1
ATOM 717 O O . LYS A 1 86 ? -6.637 -0.465 18.213 1.00 97.75 86 LYS A O 1
ATOM 722 N N . LEU A 1 87 ? -6.342 -2.674 18.384 1.00 97.06 87 LEU A N 1
ATOM 723 C CA . LEU A 1 87 ? -4.883 -2.591 18.539 1.00 97.06 87 LEU A CA 1
ATOM 724 C C . LEU A 1 87 ? -4.171 -2.082 17.274 1.00 97.06 87 LEU A C 1
ATOM 726 O O . LEU A 1 87 ? -3.131 -1.427 17.370 1.00 97.06 87 LEU A O 1
ATOM 730 N N . ARG A 1 88 ? -4.693 -2.397 16.081 1.00 97.44 88 ARG A N 1
ATOM 731 C CA . ARG A 1 88 ? -4.158 -1.873 14.814 1.00 97.44 88 ARG A CA 1
ATOM 732 C C . ARG A 1 88 ? -4.429 -0.384 14.672 1.00 97.44 88 ARG A C 1
ATOM 734 O O . ARG A 1 88 ? -3.524 0.316 14.237 1.00 97.44 88 ARG A O 1
ATOM 741 N N . LEU A 1 89 ? -5.597 0.097 15.090 1.00 97.50 89 LEU A N 1
ATOM 742 C CA . LEU A 1 89 ? -5.920 1.522 15.089 1.00 97.50 89 LEU A CA 1
ATOM 743 C C . LEU A 1 89 ? -4.915 2.344 15.905 1.00 97.50 89 LEU A C 1
ATOM 745 O O . LEU A 1 89 ? -4.562 3.442 15.505 1.00 97.50 89 LEU A O 1
ATOM 749 N N . GLU A 1 90 ? -4.403 1.804 17.009 1.00 94.81 90 GLU A N 1
ATOM 750 C CA . GLU A 1 90 ? -3.408 2.505 17.830 1.00 94.81 90 GLU A CA 1
ATOM 751 C C . GLU A 1 90 ? -1.986 2.443 17.251 1.00 94.81 90 GLU A C 1
ATOM 753 O O . GLU A 1 90 ? -1.213 3.386 17.395 1.00 94.81 90 GLU A O 1
ATOM 758 N N . ARG A 1 91 ? -1.596 1.314 16.644 1.00 95.81 91 ARG A N 1
ATOM 759 C CA . ARG A 1 91 ? -0.178 1.027 16.332 1.00 95.81 91 ARG A CA 1
ATOM 760 C C . ARG A 1 91 ? 0.172 1.034 14.852 1.00 95.81 91 ARG A C 1
ATOM 762 O O . ARG A 1 91 ? 1.319 1.281 14.494 1.00 95.81 91 ARG A O 1
ATOM 769 N N . ALA A 1 92 ? -0.770 0.657 13.998 1.00 96.19 92 ALA A N 1
ATOM 770 C CA .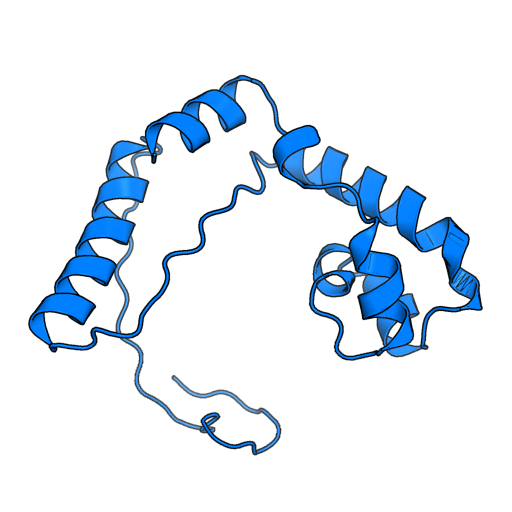 ALA A 1 92 ? -0.568 0.519 12.562 1.00 96.19 92 ALA A CA 1
ATOM 771 C C . ALA A 1 92 ? -1.903 0.703 11.809 1.00 96.19 92 ALA A C 1
ATOM 773 O O . ALA A 1 92 ? -2.411 -0.279 11.258 1.00 96.19 92 ALA A O 1
ATOM 774 N N . PRO A 1 93 ? -2.464 1.930 11.765 1.00 96.38 93 PRO A N 1
ATOM 775 C CA . PRO A 1 93 ? -3.818 2.187 11.257 1.00 96.38 93 PRO A CA 1
ATOM 776 C C . PRO A 1 93 ? -4.049 1.694 9.829 1.00 96.38 93 PRO A C 1
ATOM 778 O O . PRO A 1 93 ? -5.101 1.143 9.533 1.00 96.38 93 PRO A O 1
ATOM 781 N N . LEU A 1 94 ? -3.036 1.788 8.960 1.00 96.19 94 LEU A N 1
ATOM 782 C CA . LEU A 1 94 ? -3.111 1.288 7.579 1.00 96.19 94 LEU A CA 1
ATOM 783 C C . LEU A 1 94 ? -3.473 -0.205 7.502 1.00 96.19 94 LEU A C 1
ATOM 785 O O . LEU A 1 94 ? -4.143 -0.622 6.568 1.00 96.19 94 LEU A O 1
ATOM 789 N N . ARG A 1 95 ? -3.105 -1.010 8.511 1.00 96.50 95 ARG A N 1
ATOM 790 C CA . ARG A 1 95 ? -3.420 -2.449 8.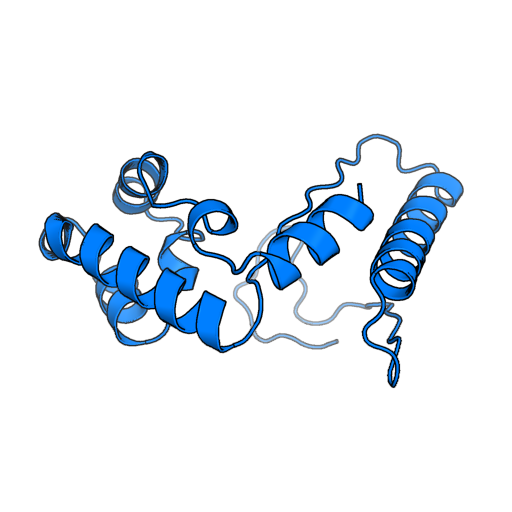549 1.00 96.50 95 ARG A CA 1
ATOM 791 C C . ARG A 1 95 ? -4.900 -2.749 8.792 1.00 96.50 95 ARG A C 1
ATOM 793 O O . ARG A 1 95 ? -5.273 -3.919 8.745 1.00 96.50 95 ARG A O 1
ATOM 800 N N . LEU A 1 96 ? -5.721 -1.742 9.100 1.00 97.06 96 LEU A N 1
ATOM 801 C CA . LEU A 1 96 ? -7.176 -1.896 9.160 1.00 97.06 96 LEU A CA 1
ATOM 802 C C . LEU A 1 96 ? -7.763 -2.161 7.773 1.00 97.06 96 LEU A C 1
ATOM 804 O O . LEU A 1 96 ? -8.665 -2.985 7.664 1.00 97.06 96 LEU A O 1
ATOM 808 N N . LEU A 1 97 ? -7.185 -1.552 6.732 1.00 96.44 97 LEU A N 1
ATOM 809 C CA . LEU A 1 97 ? -7.590 -1.758 5.337 1.00 96.44 97 LEU A CA 1
ATOM 810 C C . LEU A 1 97 ? -7.308 -3.195 4.857 1.00 96.44 97 LEU A C 1
ATOM 812 O O . LEU A 1 97 ? -7.993 -3.695 3.975 1.00 96.44 97 LEU A O 1
ATOM 816 N N . ASP A 1 98 ? -6.360 -3.885 5.502 1.00 95.06 98 ASP A N 1
ATOM 817 C CA . ASP A 1 98 ? -6.024 -5.296 5.261 1.00 95.06 98 ASP A CA 1
ATOM 818 C C . ASP A 1 98 ? -6.672 -6.251 6.286 1.00 95.06 98 ASP A C 1
ATOM 820 O O . ASP A 1 98 ? -6.203 -7.384 6.497 1.00 95.06 98 ASP A O 1
ATOM 824 N N . SER A 1 99 ? -7.694 -5.799 7.023 1.00 96.12 99 SER A N 1
ATOM 825 C CA . SER A 1 99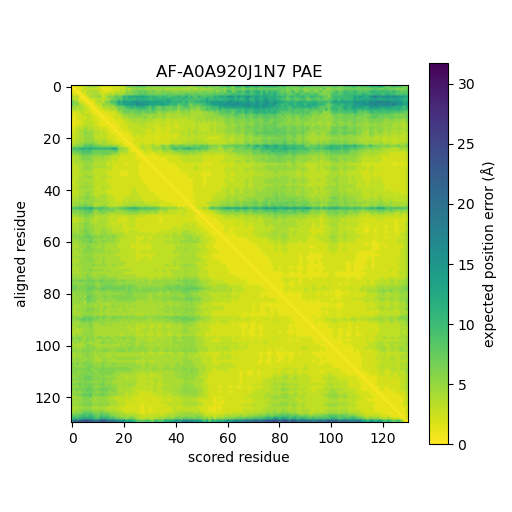 ? -8.330 -6.655 8.022 1.00 96.12 99 SER A CA 1
ATOM 826 C C . SER A 1 99 ? -9.039 -7.846 7.376 1.00 96.12 99 SER A C 1
ATOM 828 O O . SER A 1 99 ? -9.536 -7.797 6.257 1.00 96.12 99 SER A O 1
ATOM 830 N N . LYS A 1 100 ? -9.082 -8.954 8.120 1.00 93.75 100 LYS A N 1
ATOM 831 C CA . LYS A 1 100 ? -9.836 -10.162 7.756 1.00 93.75 100 LYS A CA 1
ATOM 832 C C . LYS A 1 100 ? -11.160 -10.259 8.509 1.00 93.75 100 LYS A C 1
ATOM 834 O O . LYS A 1 100 ? -11.920 -11.199 8.297 1.00 93.75 1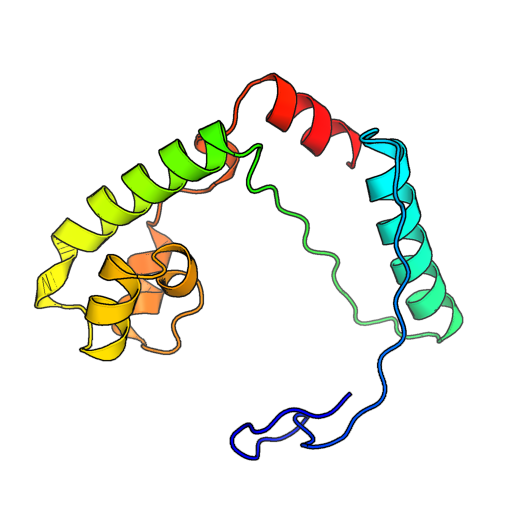00 LYS A O 1
ATOM 839 N N . GLU A 1 101 ? -11.408 -9.327 9.423 1.00 96.44 101 GLU A N 1
ATOM 840 C CA . GLU A 1 101 ? -12.620 -9.289 10.223 1.00 96.44 101 GLU A CA 1
ATOM 841 C C . GLU A 1 101 ? -13.753 -8.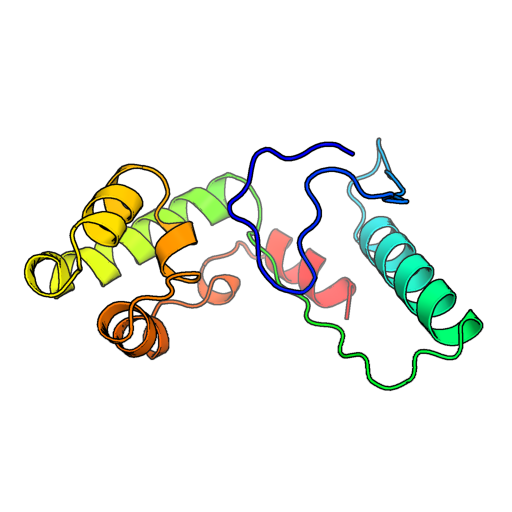681 9.399 1.00 96.44 101 GLU A C 1
ATOM 843 O O . GLU A 1 101 ? -13.644 -7.552 8.924 1.00 96.44 101 GLU A O 1
ATOM 848 N N . LYS A 1 102 ? -14.857 -9.419 9.243 1.00 97.00 102 LYS A N 1
ATOM 849 C CA . LYS A 1 102 ? -15.961 -9.038 8.348 1.00 97.00 102 LYS A CA 1
ATOM 850 C C . LYS A 1 102 ? -16.519 -7.642 8.642 1.00 97.00 102 LYS A C 1
ATOM 852 O O . LYS A 1 102 ? -16.810 -6.896 7.717 1.00 97.00 102 LYS A O 1
ATOM 857 N N . ILE A 1 103 ? -16.651 -7.287 9.921 1.00 97.12 103 ILE A N 1
ATOM 858 C CA . ILE A 1 103 ? -17.156 -5.968 10.319 1.00 97.12 103 ILE A CA 1
ATOM 859 C C . ILE A 1 103 ? -16.204 -4.847 9.889 1.00 97.12 103 ILE A C 1
ATOM 861 O O . ILE A 1 103 ? -16.650 -3.844 9.346 1.00 97.12 103 ILE A O 1
ATOM 865 N N . THR A 1 104 ? -14.894 -5.051 10.040 1.00 97.69 104 THR A N 1
ATOM 866 C CA . THR A 1 104 ? -13.872 -4.077 9.645 1.00 97.69 104 THR A CA 1
ATOM 867 C C . THR A 1 104 ? -13.777 -3.956 8.131 1.00 97.69 104 THR A C 1
ATOM 869 O O . THR A 1 104 ? -13.620 -2.846 7.638 1.00 97.69 104 THR A O 1
ATOM 872 N N . ILE A 1 105 ? -13.921 -5.063 7.392 1.00 97.75 105 ILE A N 1
ATOM 873 C CA . ILE A 1 105 ? -13.979 -5.049 5.922 1.00 97.75 105 ILE A CA 1
ATOM 874 C C . ILE A 1 105 ? -15.151 -4.180 5.456 1.00 97.75 105 ILE A C 1
ATOM 876 O O . ILE A 1 105 ? -14.932 -3.253 4.688 1.00 97.75 105 ILE A O 1
ATOM 880 N N . ASN A 1 106 ? -16.355 -4.412 5.991 1.00 97.62 106 ASN A N 1
ATOM 881 C CA . ASN A 1 106 ? -17.538 -3.625 5.636 1.00 97.62 106 ASN A CA 1
ATOM 882 C C . ASN A 1 106 ? -17.362 -2.133 5.966 1.00 97.62 106 ASN A C 1
ATOM 884 O O . ASN A 1 106 ? -17.703 -1.282 5.159 1.00 97.62 106 ASN A O 1
ATOM 888 N N . ILE A 1 107 ? -16.802 -1.805 7.136 1.00 97.44 107 ILE A N 1
ATOM 889 C CA . ILE A 1 107 ? -16.506 -0.409 7.504 1.00 97.44 107 ILE A CA 1
ATOM 890 C C . ILE A 1 107 ? -15.473 0.207 6.544 1.00 97.44 107 ILE A C 1
ATOM 892 O O . ILE A 1 107 ? -15.535 1.396 6.247 1.00 97.44 107 ILE A O 1
ATOM 896 N N . SER A 1 108 ? -14.518 -0.587 6.054 1.00 96.75 108 SER A N 1
ATOM 897 C CA . SER A 1 108 ? -13.439 -0.107 5.184 1.00 96.75 108 SER A CA 1
ATOM 898 C C . SER A 1 108 ? -13.904 0.254 3.771 1.00 96.75 108 SER A C 1
ATOM 900 O O . SER A 1 108 ? -13.175 0.960 3.081 1.00 96.75 108 SER A O 1
ATOM 902 N N . GLU A 1 109 ? -15.093 -0.179 3.339 1.00 96.06 109 GLU A N 1
ATOM 903 C CA . GLU A 1 109 ? -15.660 0.198 2.033 1.00 96.06 109 GLU A CA 1
ATOM 904 C C . GLU A 1 109 ? -15.876 1.717 1.918 1.00 96.06 109 GLU A C 1
ATOM 906 O O . GLU A 1 109 ? -15.667 2.290 0.849 1.00 96.06 109 GLU A O 1
ATOM 911 N N . ASP A 1 110 ? -16.195 2.370 3.040 1.00 96.62 110 ASP A N 1
ATOM 912 C CA . ASP A 1 110 ? -16.398 3.820 3.142 1.00 96.62 110 ASP A CA 1
ATOM 913 C C . ASP A 1 110 ? -15.147 4.573 3.639 1.00 96.62 110 ASP A C 1
ATOM 915 O O . ASP A 1 110 ? -15.202 5.774 3.930 1.00 96.62 110 ASP A O 1
ATOM 919 N N . ALA A 1 111 ? -14.008 3.884 3.780 1.00 96.56 111 ALA A N 1
ATOM 920 C CA . ALA A 1 111 ? -12.787 4.501 4.281 1.00 96.56 111 ALA A CA 1
ATOM 921 C C . ALA A 1 111 ? -12.239 5.557 3.301 1.00 96.56 111 ALA A C 1
ATOM 923 O O . ALA A 1 111 ? -12.350 5.407 2.080 1.00 96.56 111 ALA A O 1
ATOM 924 N N . PRO A 1 112 ? -11.585 6.619 3.815 1.00 96.19 112 PRO A N 1
ATOM 925 C CA . PRO A 1 112 ? -10.921 7.599 2.965 1.00 96.19 112 PRO A CA 1
ATOM 926 C C . PRO A 1 112 ? -9.898 6.921 2.043 1.00 96.19 112 PRO A C 1
ATOM 928 O O . PRO A 1 112 ? -9.100 6.088 2.489 1.00 96.19 112 PRO A O 1
ATOM 931 N N . LYS A 1 113 ? -9.880 7.304 0.762 1.00 95.00 113 LYS A N 1
ATOM 932 C CA . LYS A 1 113 ? -8.906 6.799 -0.214 1.00 95.00 113 LYS A CA 1
ATOM 933 C C . LYS A 1 113 ? -7.612 7.588 -0.121 1.00 95.00 113 LYS A C 1
ATOM 935 O O . LYS A 1 113 ? -7.640 8.808 -0.020 1.00 95.00 113 LYS A O 1
ATOM 940 N N . THR A 1 114 ? -6.469 6.911 -0.198 1.00 94.94 114 THR A N 1
ATOM 941 C CA . THR A 1 114 ? -5.160 7.561 -0.032 1.00 94.94 114 THR A CA 1
ATOM 942 C C . THR A 1 114 ? -4.912 8.678 -1.041 1.00 94.94 114 THR A C 1
ATOM 944 O O . THR A 1 114 ? -4.459 9.752 -0.658 1.00 94.94 114 THR A O 1
ATOM 947 N N . LEU A 1 115 ? -5.287 8.465 -2.307 1.00 94.38 115 LEU A N 1
ATOM 948 C CA . LEU A 1 115 ? -5.075 9.426 -3.395 1.00 94.38 115 LEU A CA 1
ATOM 949 C C . LEU A 1 115 ? -5.786 10.776 -3.180 1.00 94.38 115 LEU A C 1
ATOM 951 O O . LEU A 1 115 ? -5.379 11.785 -3.756 1.00 94.38 115 LEU A O 1
ATOM 955 N N . ASP A 1 116 ? -6.800 10.835 -2.316 1.00 94.75 116 ASP A N 1
ATOM 956 C CA . ASP A 1 116 ? -7.489 12.086 -1.992 1.00 94.75 116 ASP A CA 1
ATOM 957 C C . ASP A 1 116 ? -6.666 12.986 -1.053 1.00 94.75 116 ASP A C 1
ATOM 959 O O . ASP A 1 116 ? -6.911 14.191 -0.991 1.00 94.75 116 ASP A O 1
ATOM 963 N N . PHE A 1 117 ? -5.664 12.429 -0.362 1.00 95.94 117 PHE A N 1
ATOM 964 C CA . PHE A 1 117 ? -4.914 13.093 0.714 1.00 95.94 117 PHE A CA 1
ATOM 965 C C . PHE A 1 117 ? -3.419 13.267 0.438 1.00 95.94 117 PHE A C 1
ATOM 967 O O . PHE A 1 117 ? -2.698 13.704 1.329 1.00 95.94 117 PHE A O 1
ATOM 974 N N . ILE A 1 118 ? -2.961 12.954 -0.774 1.00 96.00 118 ILE A N 1
ATOM 975 C CA . ILE A 1 118 ? -1.574 13.184 -1.192 1.00 96.00 118 ILE A CA 1
ATOM 976 C C . ILE A 1 118 ? -1.401 14.571 -1.840 1.00 96.00 118 ILE A C 1
ATOM 978 O O . ILE A 1 118 ? -2.342 15.126 -2.428 1.00 96.00 118 ILE A O 1
ATOM 982 N N . SER A 1 119 ? -0.197 15.129 -1.744 1.00 96.69 119 SER A N 1
ATOM 983 C CA . SER A 1 119 ? 0.181 16.436 -2.275 1.00 96.69 119 SER A CA 1
ATOM 984 C C . SER A 1 119 ? 0.097 16.484 -3.800 1.00 96.69 119 SER A C 1
ATOM 986 O O . SER A 1 119 ? 0.018 15.465 -4.489 1.00 96.69 119 SER A O 1
ATOM 988 N N . LYS A 1 120 ? 0.130 17.695 -4.368 1.00 96.12 120 LYS A N 1
ATOM 989 C CA . LYS A 1 120 ? 0.139 17.867 -5.826 1.00 96.12 120 LYS A CA 1
ATOM 990 C C . LYS A 1 120 ? 1.363 17.208 -6.469 1.00 96.12 120 LYS A C 1
ATOM 992 O O . LYS A 1 120 ? 1.230 16.630 -7.541 1.00 96.12 120 LYS A O 1
ATOM 997 N N . ASP A 1 121 ? 2.521 17.276 -5.822 1.00 95.38 121 ASP A N 1
ATOM 998 C CA . ASP A 1 121 ? 3.754 16.695 -6.354 1.00 95.38 121 ASP A CA 1
ATOM 999 C C . ASP A 1 121 ? 3.686 15.164 -6.338 1.00 95.38 121 ASP A C 1
ATOM 1001 O O . ASP A 1 121 ? 3.932 14.538 -7.369 1.00 95.38 121 ASP A O 1
ATOM 1005 N N . SER A 1 122 ? 3.212 14.569 -5.239 1.00 96.06 122 SER A N 1
ATOM 1006 C CA . SER A 1 122 ? 2.928 13.131 -5.151 1.00 96.06 122 SER A CA 1
ATOM 1007 C C . SER A 1 122 ? 1.894 12.665 -6.181 1.00 96.06 122 SER A C 1
ATOM 1009 O O . SER A 1 122 ? 2.053 11.591 -6.765 1.00 96.06 122 SER A O 1
ATOM 1011 N N . LYS A 1 123 ? 0.845 13.464 -6.441 1.00 95.44 123 LYS A N 1
ATOM 1012 C CA . LYS A 1 123 ? -0.142 13.181 -7.503 1.00 95.44 123 LYS A CA 1
ATOM 1013 C C . LYS A 1 123 ? 0.503 13.200 -8.877 1.00 95.44 123 LYS A C 1
ATOM 1015 O O . LYS A 1 123 ? 0.365 12.229 -9.606 1.00 95.44 123 LYS A O 1
ATOM 1020 N N . ASN A 1 124 ? 1.253 14.254 -9.198 1.00 95.12 124 ASN A N 1
ATOM 1021 C CA . ASN A 1 124 ? 1.935 14.373 -10.485 1.00 95.12 124 ASN A CA 1
ATOM 1022 C C . ASN A 1 124 ? 2.915 13.213 -10.715 1.00 95.12 124 ASN A C 1
ATOM 1024 O O . ASN A 1 124 ? 3.031 12.723 -11.834 1.00 95.12 124 ASN A O 1
ATOM 1028 N N . HIS A 1 125 ? 3.633 12.777 -9.674 1.00 95.56 125 HIS A N 1
ATOM 1029 C CA . HIS A 1 125 ? 4.517 11.613 -9.751 1.00 95.56 125 HIS A CA 1
ATOM 1030 C C . HIS A 1 125 ? 3.728 10.334 -10.039 1.00 95.56 125 HIS A C 1
ATOM 1032 O O . HIS A 1 125 ? 4.058 9.608 -10.971 1.00 95.56 125 HIS A O 1
ATOM 1038 N N . HIS A 1 126 ? 2.656 10.090 -9.281 1.00 95.00 126 HIS A N 1
ATOM 1039 C CA . HIS A 1 126 ? 1.803 8.914 -9.444 1.00 95.00 126 HIS A CA 1
ATOM 1040 C C . HIS A 1 126 ? 1.120 8.858 -10.820 1.00 95.00 126 HIS A C 1
ATOM 1042 O O . HIS A 1 126 ? 1.101 7.803 -11.446 1.00 95.00 126 HIS A O 1
ATOM 1048 N N . GLU A 1 127 ? 0.607 9.987 -11.312 1.00 94.00 127 GLU A N 1
ATOM 1049 C CA . GLU A 1 127 ? -0.061 10.089 -12.615 1.00 94.00 127 GLU A CA 1
ATOM 1050 C C . GLU A 1 127 ? 0.883 9.809 -13.788 1.00 94.00 127 GLU A C 1
ATOM 1052 O O . GLU A 1 127 ? 0.432 9.320 -14.814 1.00 94.00 127 GLU A O 1
ATOM 1057 N N . LYS A 1 128 ? 2.187 10.070 -13.643 1.00 93.19 128 LYS A N 1
ATOM 1058 C CA . LYS A 1 128 ? 3.186 9.791 -14.687 1.00 93.19 128 LYS A CA 1
ATOM 1059 C C . LYS A 1 128 ? 3.648 8.336 -14.758 1.00 93.19 128 LYS A C 1
ATOM 1061 O O . LYS A 1 128 ? 4.331 7.974 -15.711 1.00 93.19 128 LYS A O 1
ATOM 1066 N N . ILE A 1 129 ? 3.310 7.517 -13.763 1.00 87.06 129 ILE A N 1
ATOM 1067 C CA . ILE A 1 129 ? 3.514 6.061 -13.829 1.00 87.06 129 ILE A CA 1
ATOM 1068 C C . ILE A 1 129 ? 2.466 5.422 -14.766 1.00 87.06 129 ILE A C 1
ATOM 1070 O O . ILE A 1 129 ? 2.676 4.303 -15.239 1.00 87.06 129 ILE A O 1
ATOM 1074 N N . TYR A 1 130 ? 1.360 6.132 -15.031 1.00 65.69 130 TYR A N 1
ATOM 1075 C CA . TYR A 1 130 ? 0.202 5.680 -15.805 1.00 65.69 130 TYR A CA 1
ATOM 1076 C C . TYR A 1 130 ? 0.220 6.157 -17.265 1.00 65.69 130 TYR A C 1
ATOM 1078 O O . TYR A 1 130 ? 0.667 7.296 -17.530 1.00 65.69 130 TYR A O 1
#

Nearest PDB structures (foldseek):
  4e51-assembly1_A  TM=9.516E-01  e=5.789E-05  Burkholderia thailandensis E264
  1adj-assembly1_A  TM=9.377E-01  e=6.501E-05  Thermus thermophilus
  4rdx-assembly1_A-2  TM=8.143E-01  e=1.926E-05  Thermus thermophilus HB27
  1h4v-assembly1_B-2  TM=8.873E-01  e=8.316E-04  Thermus thermophilus HB27
  1qe0-assembly1_A  TM=8.074E-01  e=3.539E-03  Staphylococcus aureus

pLDDT: mean 94.83, std 3.97, range [65.69, 98.31]